Protein AF-A0A0C3DHU9-F1 (afdb_monomer)

Solvent-accessible surface area (backbone atoms only — not comparable to full-a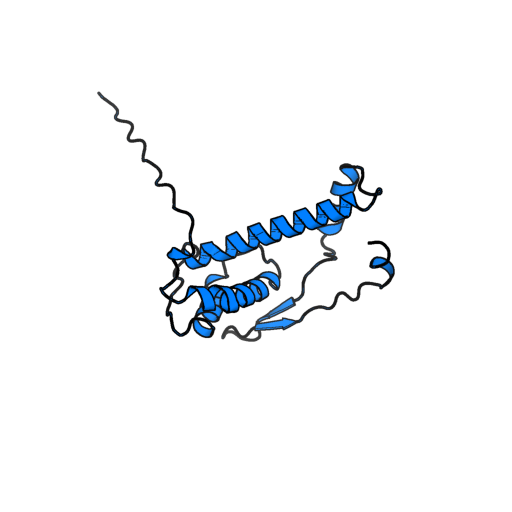tom values): 10141 Å² total; per-residue (Å²): 138,85,84,81,82,78,76,77,78,75,74,77,76,76,76,61,51,84,82,77,50,63,87,89,39,61,65,55,42,61,73,48,42,47,57,52,50,50,58,53,44,61,21,42,94,57,64,84,69,65,93,75,43,61,64,59,51,44,54,50,40,62,72,66,36,67,93,57,86,79,81,76,87,51,88,77,33,52,73,58,46,48,46,59,53,48,47,52,51,53,50,52,48,53,51,48,55,50,51,53,50,54,35,73,74,35,79,84,43,76,41,72,72,46,50,51,53,48,51,55,61,49,72,29,97,80,46,88,76,69,59,36,51,58,46,77,74,48,99,89,68,49,71,46,79,46,79,58,74,80,84,63,63,73,76,72,70,76,79,116

Secondary structure (DSSP, 8-state):
-------------PPP-GGGSPTT-HHHIIIIIHHHHHHHHTTSSSTT--TT-HHHHHHHHHHH-TTS-----STT-HHHHHHHHHHHHHHHHHHHHHHHHHHHH-GGG-SHHHHHHHHHHHTSTT-TT---EEEE-STT--EEEE-------GGGSS--

Foldseek 3Di:
DDDDDPPPPPPDPDAQDCVLDPPPCSVLCVVQLLVVLLLVLLQDPDSPDCQPCQVVSQVSCVVRVVVGDDHDPHCPPNSNNNRSVVSCVVVVVVVVVVLVVVLVVDPCNVDPVSVVVCVCVCPPPVNLDNQFHWDQPDPVRDIDTDGPPNPPPVVVVPPD

Structure (mmCIF, N/CA/C/O backbone):
data_AF-A0A0C3DHU9-F1
#
_entry.id   AF-A0A0C3DHU9-F1
#
loop_
_atom_site.group_PDB
_atom_site.id
_atom_site.type_symbol
_atom_site.label_atom_id
_atom_site.label_alt_id
_atom_site.label_comp_id
_atom_site.label_asym_id
_atom_site.label_entity_id
_atom_site.label_seq_id
_atom_site.pdbx_PDB_ins_code
_atom_site.Cartn_x
_atom_site.Cartn_y
_atom_site.Cartn_z
_atom_site.occupancy
_atom_site.B_iso_or_equiv
_atom_site.auth_seq_id
_atom_site.auth_comp_id
_atom_site.auth_asym_id
_atom_site.auth_atom_id
_atom_site.pdbx_PDB_model_num
ATOM 1 N N . MET A 1 1 ? -45.091 28.500 -18.448 1.00 39.31 1 MET A N 1
ATOM 2 C CA . MET A 1 1 ? -44.633 27.252 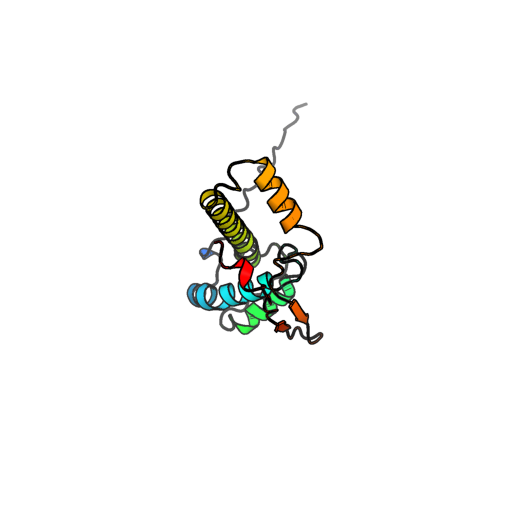-17.802 1.00 39.31 1 MET A CA 1
ATOM 3 C C . MET A 1 1 ? -43.120 27.356 -17.667 1.00 39.31 1 MET A C 1
ATOM 5 O O . MET A 1 1 ? -42.438 27.342 -18.680 1.00 39.31 1 MET A O 1
ATOM 9 N N . VAL A 1 2 ? -42.613 27.632 -16.463 1.00 32.78 2 VAL A N 1
ATOM 10 C CA . VAL A 1 2 ? -41.175 27.830 -16.205 1.00 32.78 2 VAL A CA 1
ATOM 11 C C . VAL A 1 2 ? -40.610 26.497 -15.727 1.00 32.78 2 VAL A C 1
ATOM 13 O O . VAL A 1 2 ? -41.053 25.987 -14.704 1.00 32.78 2 VAL A O 1
ATOM 16 N N . ILE A 1 3 ? -39.677 25.920 -16.484 1.00 35.69 3 ILE A N 1
ATOM 17 C CA . ILE A 1 3 ? -38.950 24.711 -16.086 1.00 35.69 3 ILE A CA 1
ATOM 18 C C . ILE A 1 3 ? -37.706 25.174 -15.328 1.00 35.69 3 ILE A C 1
ATOM 20 O O . ILE A 1 3 ? -36.761 25.691 -15.921 1.00 35.69 3 ILE A O 1
ATOM 24 N N . THR A 1 4 ? -37.718 25.042 -14.006 1.00 36.72 4 THR A N 1
ATOM 25 C CA . THR A 1 4 ? -36.541 25.259 -13.163 1.00 36.72 4 THR A CA 1
ATOM 26 C C . THR A 1 4 ? -35.632 24.035 -13.240 1.00 36.72 4 THR A C 1
ATOM 28 O O . THR A 1 4 ? -35.904 22.998 -12.639 1.00 36.72 4 THR A O 1
ATOM 31 N N . ASN A 1 5 ? -34.519 24.160 -13.966 1.00 37.16 5 ASN A N 1
ATOM 32 C CA . ASN A 1 5 ? -33.410 23.212 -13.883 1.00 37.16 5 ASN A CA 1
ATOM 33 C C . ASN A 1 5 ? -32.728 23.366 -12.519 1.00 37.16 5 ASN A C 1
ATOM 35 O O . ASN A 1 5 ? -31.888 24.243 -12.322 1.00 37.16 5 ASN A O 1
ATOM 39 N N . VAL A 1 6 ? -33.090 22.506 -11.568 1.00 37.78 6 VAL A N 1
ATOM 40 C CA . VAL A 1 6 ? -32.325 22.329 -10.332 1.00 37.78 6 VAL A CA 1
ATOM 41 C C . VAL A 1 6 ? -31.083 21.518 -10.691 1.00 37.78 6 VAL A C 1
ATOM 43 O O . VAL A 1 6 ? -31.092 20.290 -10.679 1.00 37.78 6 VAL A O 1
ATOM 46 N N . VAL A 1 7 ? -30.008 22.213 -11.062 1.00 39.41 7 VAL A N 1
ATOM 47 C CA . VAL A 1 7 ? -28.677 21.608 -11.150 1.00 39.41 7 VAL A CA 1
ATOM 48 C C . VAL A 1 7 ? -28.269 21.262 -9.722 1.00 39.41 7 VAL A C 1
ATOM 50 O O . VAL A 1 7 ? -27.889 22.130 -8.936 1.00 39.41 7 VAL A O 1
ATOM 53 N N . ALA A 1 8 ? -28.417 19.988 -9.361 1.00 34.25 8 ALA A N 1
ATOM 54 C CA . ALA A 1 8 ? -27.910 19.460 -8.110 1.00 34.25 8 ALA A CA 1
ATOM 55 C C . ALA A 1 8 ? -26.392 19.685 -8.075 1.00 34.25 8 ALA A C 1
ATOM 57 O O . ALA A 1 8 ? -25.638 19.058 -8.817 1.00 34.25 8 ALA A O 1
ATOM 58 N N . SER A 1 9 ? -25.953 20.613 -7.224 1.00 33.81 9 SER A N 1
ATOM 59 C CA . SER A 1 9 ? -24.543 20.820 -6.913 1.00 33.81 9 SER A CA 1
ATOM 60 C C . SER A 1 9 ? -23.985 19.519 -6.338 1.00 33.81 9 SER A C 1
ATOM 62 O O . SER A 1 9 ? -24.304 19.125 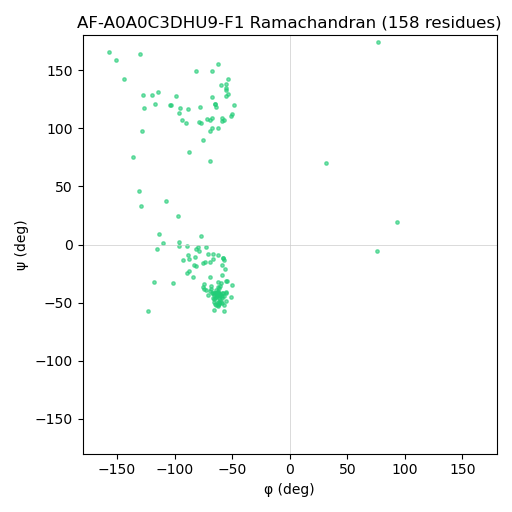-5.212 1.00 33.81 9 SER A O 1
ATOM 64 N N . THR A 1 10 ? -23.184 18.812 -7.132 1.00 34.94 10 THR A N 1
ATOM 65 C CA . THR A 1 10 ? -22.395 17.675 -6.670 1.00 34.94 10 THR A CA 1
ATOM 66 C C . THR A 1 10 ? -21.423 18.191 -5.619 1.00 34.94 10 THR A C 1
ATOM 68 O O . THR A 1 10 ? -20.396 18.781 -5.956 1.00 34.94 10 THR A O 1
ATOM 71 N N . LYS A 1 11 ? -21.752 17.998 -4.334 1.00 41.88 11 LYS A N 1
ATOM 72 C CA . LYS A 1 11 ? -20.819 18.228 -3.227 1.00 41.88 11 LYS A CA 1
ATOM 73 C C . LYS A 1 11 ? -19.526 17.477 -3.543 1.00 41.88 11 LYS A C 1
ATOM 75 O O . LYS A 1 11 ? -19.509 16.247 -3.531 1.00 41.88 11 LYS A O 1
ATOM 80 N N . SER A 1 12 ? -18.464 18.226 -3.831 1.00 45.09 12 SER A N 1
ATOM 81 C CA . SER A 1 12 ? -17.099 17.711 -3.886 1.00 45.09 12 SER A CA 1
ATOM 82 C C . SER A 1 12 ? -16.846 16.924 -2.598 1.00 45.09 12 SER A C 1
ATOM 84 O O . SER A 1 12 ? -16.888 17.486 -1.500 1.00 45.09 12 SER A O 1
ATOM 86 N N . ARG A 1 13 ? -16.691 15.599 -2.707 1.00 57.84 13 ARG A N 1
ATOM 87 C CA . ARG A 1 13 ? -16.315 14.759 -1.566 1.00 57.84 13 ARG A CA 1
ATOM 88 C C . ARG A 1 13 ? -14.888 15.139 -1.198 1.00 57.84 13 ARG A C 1
ATOM 90 O O . ARG A 1 13 ? -13.960 14.846 -1.944 1.00 57.84 13 ARG A O 1
ATOM 97 N N . GLN A 1 14 ? -14.741 15.814 -0.064 1.00 61.09 14 GLN A N 1
ATOM 98 C CA . GLN A 1 14 ? -13.450 16.216 0.478 1.00 61.09 14 GLN A CA 1
ATOM 99 C C . GLN A 1 14 ? -12.541 14.984 0.597 1.00 61.09 14 GLN A C 1
ATOM 101 O O . GLN A 1 14 ? -12.970 13.945 1.108 1.00 61.09 14 GLN A O 1
ATOM 106 N N . ALA A 1 15 ? -11.316 15.088 0.076 1.00 65.88 15 ALA A N 1
ATOM 107 C CA . ALA A 1 15 ? -10.352 13.999 0.141 1.00 65.88 15 ALA A CA 1
ATOM 108 C C . ALA A 1 15 ? -10.066 13.648 1.614 1.00 65.88 15 ALA A C 1
ATOM 110 O O . ALA A 1 15 ? -9.915 14.565 2.426 1.00 65.88 15 ALA A O 1
ATOM 111 N N . PRO A 1 16 ? -9.992 12.354 1.971 1.00 72.25 16 PRO A N 1
ATOM 112 C CA . PRO A 1 16 ? -9.610 11.943 3.315 1.00 72.25 16 PRO A CA 1
ATOM 113 C C . PRO A 1 16 ? -8.256 12.545 3.714 1.00 72.25 16 PRO A C 1
ATOM 115 O O . PRO A 1 16 ? -7.319 12.559 2.916 1.00 72.25 16 PRO A O 1
ATOM 118 N N . SER A 1 17 ? -8.140 13.013 4.954 1.00 77.06 17 SER A N 1
ATOM 119 C CA . SER A 1 17 ? -6.941 13.661 5.489 1.00 77.06 17 SER A CA 1
ATOM 120 C C . SER A 1 17 ? -6.514 13.064 6.833 1.00 77.06 17 SER A C 1
ATOM 122 O O . SER A 1 17 ? -7.291 12.399 7.513 1.00 77.06 17 SER A O 1
ATOM 124 N N . ASN A 1 18 ? -5.275 13.330 7.262 1.00 80.12 18 ASN A N 1
ATOM 125 C CA . ASN A 1 18 ? -4.800 12.896 8.583 1.00 80.12 18 ASN A CA 1
ATOM 126 C C . ASN A 1 18 ? -5.648 13.463 9.743 1.00 80.12 18 ASN A C 1
ATOM 128 O O . ASN A 1 18 ? -5.585 12.925 10.843 1.00 80.12 18 ASN A O 1
ATOM 132 N N . ASN A 1 19 ? -6.441 14.514 9.504 1.00 80.50 19 ASN A N 1
ATOM 133 C CA . ASN A 1 19 ? -7.361 15.084 10.491 1.00 80.50 19 ASN A CA 1
ATOM 134 C C . ASN A 1 19 ? -8.621 14.230 10.694 1.00 80.50 19 ASN A C 1
ATOM 136 O O . ASN A 1 19 ? -9.322 14.418 11.681 1.00 80.50 19 ASN A O 1
ATOM 140 N N . ASP A 1 20 ? -8.911 13.298 9.782 1.00 81.88 20 ASP A N 1
ATOM 141 C CA . ASP A 1 20 ? -10.001 12.332 9.936 1.00 81.88 20 ASP A CA 1
ATOM 142 C C . ASP A 1 20 ? -9.599 11.153 10.851 1.00 81.88 20 ASP A C 1
ATOM 144 O O . ASP A 1 20 ? -10.413 10.270 11.114 1.00 81.88 20 ASP A O 1
ATOM 148 N N . LEU A 1 21 ? -8.352 11.120 11.342 1.00 84.44 21 LEU A N 1
ATOM 149 C CA . LEU A 1 21 ? -7.891 10.122 12.305 1.00 84.44 21 LEU A CA 1
ATOM 150 C C . LEU A 1 21 ? -8.299 10.495 13.738 1.00 84.44 21 LEU A C 1
ATOM 152 O O . LEU A 1 21 ? -8.306 11.677 14.093 1.00 84.44 21 LEU A O 1
ATOM 156 N N . PRO A 1 22 ? -8.535 9.501 14.613 1.00 86.31 22 PRO A N 1
ATOM 157 C CA . PRO A 1 22 ? -8.757 9.749 16.031 1.00 86.31 22 PRO A CA 1
ATOM 158 C C . PRO A 1 22 ? -7.624 10.570 16.662 1.00 86.31 22 PRO A C 1
ATOM 160 O O . PRO A 1 22 ? -6.442 10.372 16.352 1.00 86.31 22 PRO A O 1
ATOM 163 N N . ALA A 1 23 ? -7.968 11.470 17.584 1.00 88.38 23 ALA A N 1
ATOM 164 C CA . ALA A 1 23 ? -6.990 12.322 18.254 1.00 88.38 23 ALA A CA 1
ATOM 165 C C . ALA A 1 23 ? -5.887 11.487 18.936 1.00 88.38 23 ALA A C 1
ATOM 167 O O . ALA A 1 23 ? -6.148 10.473 19.585 1.00 88.38 23 ALA A O 1
ATOM 168 N N . GLY A 1 24 ? -4.630 11.899 18.750 1.00 89.62 24 GLY A N 1
ATOM 169 C CA . GLY A 1 24 ? -3.457 11.202 19.292 1.00 89.62 24 GLY A CA 1
ATOM 170 C C . GLY A 1 24 ? -3.057 9.912 18.560 1.00 89.62 24 GLY A C 1
ATOM 171 O O . GLY A 1 24 ? -2.000 9.359 18.855 1.00 89.62 24 GLY A O 1
ATOM 172 N N . SER A 1 25 ? -3.835 9.450 17.577 1.00 90.31 25 SER A N 1
ATOM 173 C CA . SER A 1 25 ? -3.581 8.172 16.895 1.00 90.31 25 SER A CA 1
ATOM 174 C C . SER A 1 25 ? -2.549 8.254 15.765 1.00 90.31 25 SER A C 1
ATOM 176 O O . SER A 1 25 ? -1.979 7.232 15.380 1.00 90.31 25 SER A O 1
ATOM 178 N N . LEU A 1 26 ? -2.254 9.465 15.265 1.00 89.69 26 LEU A N 1
ATOM 179 C CA . LEU A 1 26 ? -1.449 9.695 14.058 1.00 89.69 26 LEU A CA 1
ATOM 180 C C . LEU A 1 26 ? -0.107 8.954 14.076 1.00 89.69 26 LEU A C 1
ATOM 182 O O . LEU A 1 26 ? 0.251 8.323 13.087 1.00 89.69 26 LEU A O 1
ATOM 186 N N . ARG A 1 27 ? 0.629 8.999 15.194 1.00 90.44 27 ARG A N 1
ATOM 187 C CA . ARG A 1 27 ? 1.947 8.354 15.302 1.00 90.44 27 ARG A CA 1
ATOM 188 C C . ARG A 1 27 ? 1.853 6.833 15.198 1.00 90.44 27 ARG A C 1
ATOM 190 O O . ARG A 1 27 ? 2.641 6.222 14.485 1.00 90.44 27 ARG A O 1
ATOM 197 N N . THR A 1 28 ? 0.912 6.215 15.906 1.00 90.88 28 THR A N 1
ATOM 198 C CA . THR A 1 28 ? 0.700 4.759 15.850 1.00 90.88 28 THR A CA 1
ATOM 199 C C . THR A 1 28 ? 0.212 4.348 14.467 1.00 90.88 28 THR A C 1
ATOM 201 O O . THR A 1 28 ? 0.703 3.376 13.891 1.00 90.88 28 THR A O 1
ATOM 204 N N . PHE A 1 29 ? -0.693 5.142 13.901 1.00 89.69 29 PHE A N 1
ATOM 205 C CA . PHE A 1 29 ? -1.226 4.932 12.571 1.00 89.69 29 PHE A CA 1
ATOM 206 C C . PHE A 1 29 ? -0.119 4.938 11.503 1.00 89.69 29 PHE A C 1
ATOM 208 O O . PHE A 1 29 ? -0.008 3.994 10.723 1.00 89.69 29 PHE A O 1
ATOM 215 N N . THR A 1 30 ? 0.757 5.947 11.490 1.00 86.94 30 THR A N 1
ATOM 216 C CA . THR A 1 30 ? 1.830 6.054 10.486 1.00 86.94 30 THR A CA 1
ATOM 217 C C . THR A 1 30 ? 2.977 5.073 10.712 1.00 86.94 30 THR A C 1
ATOM 219 O O . THR A 1 30 ? 3.498 4.533 9.741 1.00 86.94 30 THR A O 1
ATOM 222 N N . MET A 1 31 ? 3.369 4.815 11.964 1.00 88.88 31 MET A N 1
ATOM 223 C CA . MET A 1 31 ? 4.546 3.991 12.279 1.00 88.88 31 MET A CA 1
ATOM 224 C C . MET A 1 31 ? 4.257 2.493 12.365 1.00 88.88 31 MET A C 1
ATOM 226 O O . MET A 1 31 ? 5.184 1.694 12.256 1.00 88.88 31 MET A O 1
ATOM 230 N N . ARG A 1 32 ? 3.005 2.094 12.615 1.00 89.62 32 ARG A N 1
ATOM 231 C CA . ARG A 1 32 ? 2.644 0.681 12.803 1.00 89.62 32 ARG A CA 1
ATOM 232 C C . ARG A 1 32 ? 1.573 0.227 11.829 1.00 89.62 32 ARG A C 1
ATOM 234 O O . ARG A 1 32 ? 1.818 -0.698 11.061 1.00 89.62 32 ARG A O 1
ATOM 241 N N . PHE A 1 33 ? 0.417 0.889 11.830 1.00 90.12 33 PHE A N 1
ATOM 242 C CA . PHE A 1 33 ? -0.724 0.436 11.035 1.00 90.12 33 PHE A CA 1
ATOM 243 C C . PHE A 1 33 ? -0.417 0.487 9.533 1.00 90.12 33 PHE A C 1
ATOM 245 O O . PHE A 1 33 ? -0.539 -0.526 8.850 1.00 90.12 33 PHE A O 1
ATOM 252 N N . VAL A 1 34 ? 0.060 1.630 9.026 1.00 86.81 34 VAL A N 1
ATOM 253 C CA . VAL A 1 34 ? 0.363 1.805 7.597 1.00 86.81 34 VAL A CA 1
ATOM 254 C C . VAL A 1 34 ? 1.417 0.804 7.094 1.00 86.81 34 VAL A C 1
ATOM 256 O O . VAL A 1 34 ? 1.144 0.150 6.090 1.00 86.81 34 VAL A O 1
ATOM 259 N N . PRO A 1 35 ? 2.585 0.609 7.741 1.00 86.12 35 PRO A N 1
ATOM 260 C CA . PRO A 1 35 ? 3.560 -0.389 7.297 1.00 86.12 35 PRO A CA 1
ATOM 261 C C . PRO A 1 35 ? 3.013 -1.820 7.256 1.00 86.12 35 PRO A C 1
ATOM 263 O O . PRO A 1 35 ? 3.273 -2.540 6.292 1.00 86.12 35 PRO A O 1
ATOM 266 N N . ILE A 1 36 ? 2.233 -2.226 8.264 1.00 87.44 36 ILE A N 1
ATOM 267 C CA . ILE A 1 36 ? 1.634 -3.568 8.317 1.00 87.44 36 ILE A CA 1
ATOM 268 C C . ILE A 1 36 ? 0.600 -3.730 7.200 1.00 87.44 36 ILE A C 1
ATOM 270 O O . ILE A 1 36 ? 0.647 -4.716 6.468 1.00 87.44 36 ILE A O 1
ATOM 274 N N . LEU A 1 37 ? -0.268 -2.733 7.012 1.00 87.44 37 LEU A N 1
ATOM 275 C CA . LEU A 1 37 ? -1.250 -2.723 5.932 1.00 87.44 37 LEU A CA 1
ATOM 276 C C . LEU A 1 37 ? -0.579 -2.820 4.556 1.00 87.44 37 LEU A C 1
ATOM 278 O O . LEU A 1 37 ? -0.983 -3.633 3.731 1.00 87.44 37 LEU A O 1
ATOM 282 N N . ARG A 1 38 ? 0.479 -2.038 4.313 1.00 83.38 38 ARG A N 1
ATOM 283 C CA . ARG A 1 38 ? 1.236 -2.076 3.051 1.00 83.38 38 ARG A CA 1
ATOM 284 C C . ARG A 1 38 ? 1.857 -3.447 2.799 1.00 83.38 38 ARG A C 1
ATOM 286 O O . ARG A 1 38 ? 1.797 -3.938 1.678 1.00 83.38 38 ARG A O 1
ATOM 293 N N . LYS A 1 39 ? 2.431 -4.065 3.836 1.00 83.44 39 LYS A N 1
ATOM 294 C CA . LYS A 1 39 ? 3.010 -5.410 3.745 1.00 83.44 39 LYS A CA 1
ATOM 295 C C . LYS A 1 39 ? 1.947 -6.466 3.439 1.00 83.44 39 LYS A C 1
ATOM 297 O O . LYS A 1 39 ? 2.225 -7.378 2.674 1.00 83.44 39 LYS A O 1
ATOM 302 N N . TYR A 1 40 ? 0.759 -6.335 4.026 1.00 86.38 40 TYR A N 1
ATOM 303 C CA . TYR A 1 40 ? -0.361 -7.228 3.750 1.00 86.38 40 TYR A CA 1
ATOM 304 C C . TYR A 1 40 ? -0.847 -7.091 2.304 1.00 86.38 40 TYR A C 1
ATOM 306 O O . TYR A 1 40 ? -0.829 -8.068 1.563 1.00 86.38 40 TYR A O 1
ATOM 314 N N . VAL A 1 41 ? -1.216 -5.874 1.887 1.00 83.19 41 VAL A N 1
ATOM 315 C CA . VAL A 1 41 ? -1.754 -5.621 0.540 1.00 83.19 41 VAL A CA 1
ATOM 316 C C . VAL A 1 41 ? -0.740 -5.996 -0.534 1.00 83.19 41 VAL A C 1
ATOM 318 O O . VAL A 1 41 ? -1.099 -6.663 -1.495 1.00 83.19 41 VAL A O 1
ATOM 321 N N . GLY A 1 42 ? 0.532 -5.634 -0.353 1.00 78.75 42 GLY A N 1
ATOM 322 C CA . GLY A 1 42 ? 1.592 -5.936 -1.316 1.00 78.75 42 GLY A CA 1
ATOM 323 C C . GLY A 1 42 ? 1.921 -7.422 -1.475 1.00 78.75 42 GLY A C 1
ATOM 324 O O . GLY A 1 42 ? 2.703 -7.754 -2.356 1.00 78.75 42 GLY A O 1
ATOM 325 N N . ALA A 1 43 ? 1.359 -8.296 -0.641 1.00 80.38 43 ALA A N 1
ATOM 326 C CA . ALA A 1 43 ? 1.585 -9.735 -0.695 1.00 80.38 43 ALA A CA 1
ATOM 327 C C . ALA A 1 43 ? 0.341 -10.517 -1.182 1.00 80.38 43 ALA A C 1
ATOM 329 O O . ALA A 1 43 ? 0.371 -11.742 -1.282 1.00 80.38 43 ALA A O 1
ATOM 330 N N . LEU A 1 44 ? -0.753 -9.818 -1.505 1.00 78.31 44 LEU A N 1
ATOM 331 C CA . LEU A 1 44 ? -1.919 -10.408 -2.162 1.00 78.31 44 LEU A CA 1
ATOM 332 C C . LEU A 1 44 ? -1.576 -10.842 -3.589 1.00 78.31 44 LEU A C 1
ATOM 334 O O . LEU A 1 44 ? -0.786 -10.187 -4.265 1.00 78.31 44 LEU A O 1
ATOM 338 N N . GLU A 1 45 ? -2.250 -11.889 -4.071 1.00 73.81 45 GLU A N 1
ATOM 339 C CA . GLU A 1 45 ? -2.120 -12.366 -5.456 1.00 73.81 45 GLU A CA 1
ATOM 340 C C . GLU A 1 45 ? -2.404 -11.250 -6.470 1.00 73.81 45 GLU A C 1
ATOM 342 O O . GLU A 1 45 ? -1.671 -11.073 -7.441 1.00 73.81 45 GLU A O 1
ATOM 347 N N . ASN A 1 46 ? -3.435 -10.446 -6.198 1.00 75.19 46 ASN A N 1
ATOM 348 C CA . ASN A 1 46 ? -3.712 -9.229 -6.938 1.00 75.19 46 ASN A CA 1
ATOM 349 C C . ASN A 1 46 ? -3.871 -8.043 -5.974 1.00 75.19 46 ASN A C 1
ATOM 351 O O . ASN A 1 46 ? -4.964 -7.815 -5.447 1.00 75.19 46 ASN A O 1
ATOM 355 N N . PRO A 1 47 ? -2.815 -7.241 -5.766 1.00 71.62 47 PRO A N 1
ATOM 356 C CA . PRO A 1 47 ? -2.845 -6.135 -4.815 1.00 71.62 47 PRO A CA 1
ATOM 357 C C . PRO A 1 47 ? -3.692 -4.941 -5.298 1.00 71.62 47 PRO A C 1
ATOM 359 O O . PRO A 1 47 ? -3.844 -3.945 -4.588 1.00 71.62 47 PRO A O 1
ATOM 362 N N . TRP A 1 48 ? -4.249 -5.018 -6.512 1.00 73.25 48 TRP A N 1
ATOM 363 C CA . TRP A 1 48 ? -5.108 -3.994 -7.103 1.00 73.25 48 TRP A CA 1
ATOM 364 C C . TRP A 1 48 ? -6.602 -4.231 -6.851 1.00 73.25 48 TRP A C 1
ATOM 366 O O . TRP A 1 48 ? -7.396 -3.309 -7.067 1.00 73.25 48 TRP A O 1
ATOM 376 N N . VAL A 1 49 ? -6.983 -5.425 -6.387 1.00 74.75 49 VAL A N 1
ATOM 377 C CA . VAL A 1 49 ? -8.361 -5.762 -6.005 1.00 74.75 49 VAL A CA 1
ATOM 378 C C . VAL A 1 49 ? -8.563 -5.404 -4.538 1.00 74.75 49 VAL A C 1
ATOM 380 O O . VAL A 1 49 ? -7.898 -5.941 -3.657 1.00 74.75 49 VAL A O 1
ATOM 383 N N . THR A 1 50 ? -9.469 -4.463 -4.274 1.00 72.94 50 THR A N 1
ATOM 384 C CA . THR A 1 50 ? -9.640 -3.872 -2.936 1.00 72.94 50 THR A CA 1
ATOM 385 C C . THR A 1 50 ? -10.991 -4.173 -2.297 1.00 72.94 50 THR A C 1
ATOM 387 O O . THR A 1 50 ? -11.212 -3.801 -1.155 1.00 72.94 50 THR A O 1
ATOM 390 N N . GLU A 1 51 ? -11.885 -4.853 -3.008 1.00 71.62 51 GLU A N 1
ATOM 391 C CA . GLU A 1 51 ? -13.286 -5.089 -2.614 1.00 71.62 51 GLU A CA 1
ATOM 392 C C . GLU A 1 51 ? -13.429 -6.039 -1.408 1.00 71.62 51 GLU A C 1
ATOM 394 O O . GLU A 1 51 ? -14.475 -6.109 -0.773 1.00 71.62 51 GLU A O 1
ATOM 399 N N . SER A 1 52 ? -12.368 -6.772 -1.058 1.00 74.75 52 SER A N 1
ATOM 400 C CA . SER A 1 52 ? -12.350 -7.749 0.039 1.00 74.75 52 SER A CA 1
ATOM 401 C C . SER A 1 52 ? -11.429 -7.358 1.201 1.00 74.75 52 SER A C 1
ATOM 403 O O . SER A 1 52 ? -11.209 -8.160 2.112 1.00 74.75 52 SER A O 1
ATOM 405 N N . LEU A 1 53 ? -10.890 -6.131 1.213 1.00 81.69 53 LEU A N 1
ATOM 406 C CA . LEU A 1 53 ? -9.866 -5.743 2.192 1.00 81.69 53 LEU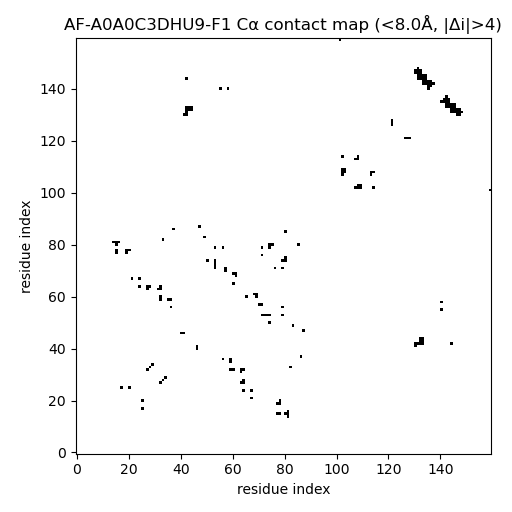 A CA 1
ATOM 407 C C . LEU A 1 53 ? -10.432 -5.195 3.500 1.00 81.69 53 LEU A C 1
ATOM 409 O O . LEU A 1 53 ? -9.686 -5.130 4.472 1.00 81.69 53 LEU A O 1
ATOM 413 N N . VAL A 1 54 ? -11.726 -4.875 3.588 1.00 83.56 54 VAL A N 1
ATOM 414 C CA . VAL A 1 54 ? -12.335 -4.346 4.824 1.00 83.56 54 VAL A CA 1
ATOM 415 C C . VAL A 1 54 ? -12.106 -5.268 6.020 1.00 83.56 54 VAL A C 1
ATOM 417 O O . VAL A 1 54 ? -11.638 -4.808 7.060 1.00 83.56 54 VAL A O 1
ATOM 420 N N . ARG A 1 55 ? -12.364 -6.577 5.885 1.00 85.81 55 ARG A N 1
ATOM 421 C CA . ARG A 1 55 ? -12.174 -7.535 6.989 1.00 85.81 55 ARG A CA 1
ATOM 422 C C . ARG A 1 55 ? -10.696 -7.655 7.405 1.00 85.81 55 ARG A C 1
ATOM 424 O O . ARG A 1 55 ? -10.418 -7.484 8.591 1.00 85.81 55 ARG A O 1
ATOM 431 N N . PRO A 1 56 ? -9.734 -7.889 6.495 1.00 87.69 56 PRO A N 1
ATOM 432 C CA . PRO A 1 56 ? -8.313 -7.874 6.847 1.00 87.69 56 PRO A CA 1
ATOM 433 C C . PRO A 1 56 ? -7.831 -6.550 7.452 1.00 87.69 56 PRO A C 1
ATOM 435 O O . PRO A 1 56 ? -7.101 -6.547 8.442 1.00 87.69 56 PRO A O 1
ATOM 438 N N . VAL A 1 57 ? -8.266 -5.414 6.901 1.00 88.31 57 VAL A N 1
ATOM 439 C CA . VAL A 1 57 ? -7.928 -4.081 7.416 1.00 88.31 57 VAL A CA 1
ATOM 440 C C . VAL A 1 57 ? -8.471 -3.892 8.830 1.00 88.31 57 VAL A C 1
ATOM 442 O O . VAL A 1 57 ? -7.759 -3.367 9.685 1.00 88.31 57 VAL A O 1
ATOM 445 N N . GLN A 1 58 ? -9.686 -4.375 9.102 1.00 90.75 58 GLN A N 1
ATOM 446 C CA . GLN A 1 58 ? -10.273 -4.373 10.437 1.00 90.75 58 GLN A CA 1
ATOM 447 C C . GLN A 1 58 ? -9.443 -5.194 11.428 1.00 90.75 58 GLN A C 1
ATOM 449 O O . GLN A 1 58 ? -9.192 -4.720 12.529 1.00 90.75 58 GLN A O 1
ATOM 454 N N . ILE A 1 59 ? -8.971 -6.384 11.041 1.00 91.50 59 ILE A N 1
ATOM 455 C CA . ILE A 1 59 ? -8.117 -7.229 11.896 1.00 91.50 59 ILE A CA 1
ATOM 456 C C . ILE A 1 59 ? -6.804 -6.507 12.228 1.00 91.50 59 ILE A C 1
ATOM 458 O O . ILE A 1 59 ? -6.390 -6.458 13.387 1.00 91.50 59 ILE A O 1
ATOM 462 N N . ILE A 1 60 ? -6.162 -5.899 11.225 1.00 91.31 60 ILE A N 1
ATOM 463 C CA . ILE A 1 60 ? -4.927 -5.126 11.425 1.00 91.31 60 ILE A CA 1
ATOM 464 C C . ILE A 1 60 ? -5.192 -3.924 12.338 1.00 91.31 60 ILE A C 1
ATOM 466 O O . ILE A 1 60 ? -4.384 -3.629 13.220 1.00 91.31 60 ILE A O 1
ATOM 470 N N . TRP A 1 61 ? -6.319 -3.234 12.153 1.00 92.62 61 TRP A N 1
ATOM 471 C CA . TRP A 1 61 ? -6.707 -2.110 12.998 1.00 92.62 61 TRP A CA 1
ATOM 472 C C . TRP A 1 61 ? -6.923 -2.547 14.442 1.00 92.62 61 TRP A C 1
ATOM 474 O O . TRP A 1 61 ? -6.286 -1.994 15.331 1.00 92.62 61 TRP A O 1
ATOM 484 N N . ASP A 1 62 ? -7.740 -3.570 14.676 1.00 92.94 62 ASP A N 1
ATOM 485 C CA . ASP A 1 62 ? -8.058 -4.066 16.018 1.00 92.94 62 ASP A CA 1
ATOM 486 C C . ASP A 1 62 ? -6.788 -4.538 16.754 1.00 92.94 62 ASP A C 1
ATOM 488 O O . ASP A 1 62 ? -6.648 -4.332 17.960 1.00 92.94 62 ASP A O 1
ATOM 492 N N . GLY A 1 63 ? -5.807 -5.090 16.030 1.00 92.38 63 GLY A N 1
ATOM 493 C CA . GLY A 1 63 ? -4.516 -5.489 16.595 1.00 92.38 63 GLY A CA 1
ATOM 494 C C . GLY A 1 63 ? -3.557 -4.329 16.899 1.00 92.38 63 GLY A C 1
ATOM 495 O O . GLY A 1 63 ? -2.826 -4.382 17.888 1.00 92.38 63 GLY A O 1
ATOM 496 N N . VAL A 1 64 ? -3.527 -3.283 16.068 1.00 92.12 64 VAL A N 1
ATOM 497 C CA . VAL A 1 64 ? -2.507 -2.213 16.133 1.00 92.12 64 VAL A CA 1
ATOM 498 C C . VAL A 1 64 ? -3.015 -0.943 16.817 1.00 92.12 64 VAL A C 1
ATOM 500 O O . VAL A 1 64 ? -2.251 -0.239 17.479 1.00 92.12 64 VAL A O 1
ATOM 503 N N . MET A 1 65 ? -4.300 -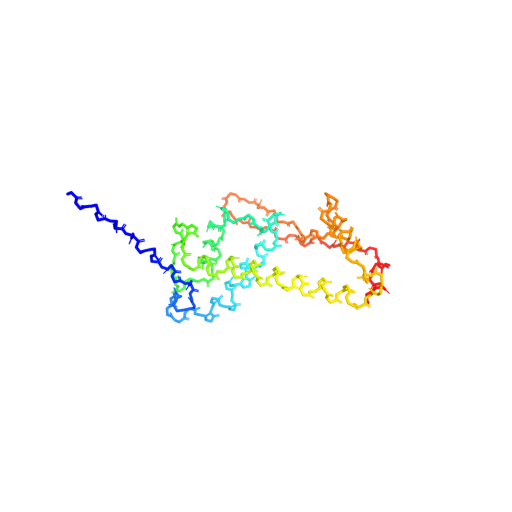0.649 16.660 1.00 91.69 65 MET A N 1
ATOM 504 C CA . MET A 1 65 ? -4.970 0.584 17.071 1.00 91.69 65 MET A CA 1
ATOM 505 C C . MET A 1 65 ? -5.877 0.344 18.287 1.00 91.69 65 MET A C 1
ATOM 507 O O . MET A 1 65 ? -6.931 0.955 18.405 1.00 91.69 65 MET A O 1
ATOM 511 N N . GLN A 1 66 ? -5.456 -0.514 19.223 1.00 90.62 66 GLN A N 1
ATOM 512 C CA . GLN A 1 66 ? -6.247 -0.935 20.395 1.00 90.62 66 GLN A CA 1
ATOM 513 C C . GLN A 1 66 ? -6.779 0.231 21.253 1.00 90.62 66 GLN A C 1
ATOM 515 O O . GLN A 1 66 ? -7.852 0.128 21.837 1.00 90.62 66 GLN A O 1
ATOM 520 N N . GLY A 1 67 ? -6.053 1.354 21.312 1.00 90.12 67 GLY A N 1
ATOM 521 C CA . GLY A 1 67 ? -6.483 2.567 22.023 1.00 90.12 67 GLY A CA 1
ATOM 522 C C . GLY A 1 67 ? -7.507 3.429 21.272 1.00 90.12 67 GLY A C 1
ATOM 523 O O . GLY A 1 67 ? -7.996 4.408 21.827 1.00 90.12 67 GLY A O 1
ATOM 524 N N . TRP A 1 68 ? -7.824 3.086 20.021 1.00 92.12 68 TRP A N 1
ATOM 525 C CA . TRP A 1 68 ? -8.724 3.831 19.141 1.00 92.12 68 TRP A CA 1
ATOM 526 C C . TRP A 1 68 ? -9.675 2.872 18.412 1.00 92.12 68 TRP A C 1
ATOM 528 O O . TRP A 1 68 ? -9.484 2.601 17.223 1.00 92.12 68 TRP A O 1
ATOM 538 N N . PRO A 1 69 ? -10.698 2.338 19.104 1.00 89.06 69 PRO A N 1
ATOM 539 C CA . PRO A 1 69 ? -11.681 1.457 18.485 1.00 89.06 69 PRO A CA 1
ATOM 540 C C . PRO A 1 69 ? -12.333 2.129 17.272 1.00 89.06 69 PRO A C 1
ATOM 542 O O . PRO A 1 69 ? -12.831 3.249 17.368 1.00 89.06 69 PRO A O 1
ATOM 545 N N . HIS A 1 70 ? -12.330 1.440 16.134 1.00 87.88 70 HIS A N 1
ATOM 546 C CA . HIS A 1 70 ? -12.966 1.894 14.896 1.00 87.88 70 HIS A CA 1
ATOM 547 C C . HIS A 1 70 ? -13.550 0.688 14.175 1.00 87.88 70 HIS A C 1
ATOM 549 O O . HIS A 1 70 ? -12.932 -0.376 14.176 1.00 87.88 70 HIS A O 1
ATOM 555 N N . LYS A 1 71 ? -14.721 0.839 13.553 1.00 87.44 71 LYS A N 1
ATOM 556 C CA . LYS A 1 71 ? -15.302 -0.195 12.692 1.00 87.44 71 LYS A CA 1
ATOM 557 C C . LYS A 1 71 ? -15.424 0.318 11.267 1.00 87.44 71 LYS A C 1
ATOM 559 O O . LYS A 1 71 ? -16.133 1.285 11.016 1.00 87.44 71 LYS A O 1
ATOM 564 N N . PHE A 1 72 ? -14.769 -0.373 10.342 1.00 83.31 72 PHE A N 1
ATOM 565 C CA . PHE A 1 72 ? -14.941 -0.173 8.911 1.00 83.31 72 PHE A CA 1
ATOM 566 C C . PHE A 1 72 ? -16.255 -0.839 8.490 1.00 83.31 72 PHE A C 1
ATOM 568 O O . PHE A 1 72 ? -16.349 -2.065 8.448 1.00 83.31 72 PHE A O 1
ATOM 575 N N . THR A 1 73 ? -17.293 -0.042 8.242 1.00 72.00 73 THR A N 1
ATOM 576 C CA . THR A 1 73 ? -18.618 -0.547 7.840 1.00 72.00 73 THR A CA 1
ATOM 577 C C . THR A 1 73 ? -18.765 -0.690 6.328 1.00 72.00 73 THR A C 1
ATOM 579 O O . THR A 1 73 ? -19.567 -1.500 5.877 1.00 72.00 73 THR A O 1
ATOM 582 N N . GLU A 1 74 ? -17.991 0.066 5.545 1.00 68.62 74 GLU A N 1
ATOM 583 C CA . GLU A 1 74 ? -18.023 0.069 4.080 1.00 68.62 74 GLU A CA 1
ATOM 584 C C . GLU A 1 74 ? -16.647 0.435 3.499 1.00 68.62 74 GLU A C 1
ATOM 586 O O . GLU A 1 74 ? -15.873 1.164 4.126 1.00 68.62 74 GLU A O 1
ATOM 591 N N . ASP A 1 75 ? -16.403 0.065 2.237 1.00 63.44 75 ASP A N 1
ATOM 592 C CA . ASP A 1 75 ? -15.248 0.503 1.426 1.00 63.44 75 ASP A CA 1
ATOM 593 C C . ASP A 1 75 ? -15.152 2.038 1.272 1.00 63.44 75 ASP A C 1
ATOM 595 O O . ASP A 1 75 ? -14.150 2.587 0.803 1.00 63.44 75 ASP A O 1
ATOM 599 N N . ASN A 1 76 ? -16.208 2.763 1.653 1.00 63.28 76 ASN A N 1
ATOM 600 C CA . ASN A 1 76 ? -16.264 4.222 1.658 1.00 63.28 76 ASN A CA 1
ATOM 601 C C . ASN A 1 76 ? -15.798 4.885 2.948 1.00 63.28 76 ASN A C 1
ATOM 603 O O . ASN A 1 76 ? -15.775 6.119 2.999 1.00 63.28 76 ASN A O 1
ATOM 607 N N . ASP A 1 77 ? -15.408 4.110 3.957 1.00 75.81 77 ASP A N 1
ATOM 608 C CA . ASP A 1 77 ? -14.831 4.670 5.167 1.00 75.81 77 ASP A CA 1
ATOM 609 C C . ASP A 1 77 ? -13.622 5.560 4.821 1.00 75.81 77 ASP A C 1
ATOM 611 O O . ASP A 1 77 ? -12.760 5.219 4.001 1.00 75.81 77 ASP A O 1
ATOM 615 N N . LYS A 1 78 ? -13.580 6.759 5.411 1.00 70.50 78 LYS A N 1
ATOM 616 C CA . LYS A 1 78 ? -12.554 7.751 5.083 1.00 70.50 78 LYS A CA 1
ATOM 617 C C . LYS A 1 78 ? -11.157 7.244 5.413 1.00 70.50 78 LYS A C 1
ATOM 619 O O . LYS A 1 78 ? -10.253 7.455 4.614 1.00 70.50 78 LYS A O 1
ATOM 624 N N . VAL A 1 79 ? -10.983 6.568 6.547 1.00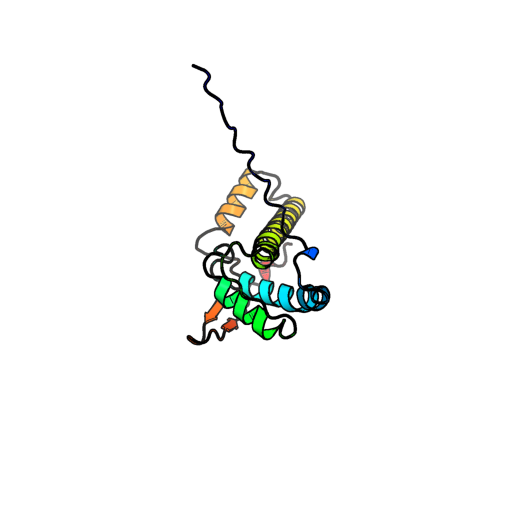 70.75 79 VAL A N 1
ATOM 625 C CA . VAL A 1 79 ? -9.694 6.035 7.002 1.00 70.75 79 VAL A CA 1
ATOM 626 C C . VAL A 1 79 ? -9.244 4.897 6.086 1.00 70.75 79 VAL A C 1
ATOM 628 O O . VAL A 1 79 ? -8.067 4.824 5.725 1.00 70.75 79 VAL A O 1
ATOM 631 N N . TYR A 1 80 ? -10.188 4.073 5.631 1.00 70.44 80 TYR A N 1
ATOM 632 C CA . TYR A 1 80 ? -9.944 3.025 4.640 1.00 70.44 80 TYR A CA 1
ATOM 633 C C . TYR A 1 80 ? -9.483 3.596 3.286 1.00 70.44 80 TYR A C 1
ATOM 635 O O . TYR A 1 80 ? -8.406 3.254 2.779 1.00 70.44 80 TYR A O 1
ATOM 643 N N . ARG A 1 81 ? -10.243 4.551 2.728 1.00 70.69 81 ARG A N 1
ATOM 644 C CA . ARG A 1 81 ? -9.916 5.224 1.458 1.00 70.69 81 ARG A CA 1
ATOM 645 C C . ARG A 1 81 ? -8.583 5.962 1.512 1.00 70.69 81 ARG A C 1
ATOM 647 O O . ARG A 1 81 ? -7.851 5.965 0.522 1.00 70.69 81 ARG A O 1
ATOM 654 N N . LEU A 1 82 ? -8.255 6.551 2.662 1.00 67.19 82 LEU A N 1
ATOM 655 C CA . LEU A 1 82 ? -7.039 7.334 2.861 1.00 67.19 82 LEU A CA 1
ATOM 656 C C . LEU A 1 82 ? -5.770 6.528 2.584 1.00 67.19 82 LEU A C 1
ATOM 658 O O . LEU A 1 82 ? -4.758 7.132 2.250 1.00 67.19 82 LEU A O 1
ATOM 662 N N . LYS A 1 83 ? -5.784 5.194 2.727 1.00 71.81 83 LYS A N 1
ATOM 663 C CA . LYS A 1 83 ? -4.545 4.404 2.659 1.00 71.81 83 LYS A CA 1
ATOM 664 C C . LYS A 1 83 ? -4.456 3.391 1.549 1.00 71.81 83 LYS A C 1
ATOM 666 O O . LYS A 1 83 ? -3.360 3.235 1.021 1.00 71.81 83 LYS A O 1
ATOM 671 N N . ILE A 1 84 ? -5.553 2.777 1.130 1.00 71.19 84 ILE A N 1
ATOM 672 C CA . ILE A 1 84 ? -5.482 1.829 0.014 1.00 71.19 84 ILE A CA 1
ATOM 673 C C . ILE A 1 84 ? -5.239 2.570 -1.309 1.00 71.19 84 ILE A C 1
ATOM 675 O O . ILE A 1 84 ? -4.358 2.188 -2.080 1.00 71.19 84 ILE A O 1
ATOM 679 N N . TYR A 1 85 ? -5.930 3.690 -1.537 1.00 70.44 85 TYR A N 1
ATOM 680 C CA . TYR A 1 85 ? -5.725 4.505 -2.740 1.00 70.44 85 TYR A CA 1
ATOM 681 C C . TYR A 1 85 ? -4.409 5.284 -2.715 1.00 70.44 85 TYR A C 1
ATOM 683 O O . TYR A 1 85 ? -3.726 5.359 -3.736 1.00 70.44 85 TYR A O 1
ATOM 691 N N . ASP A 1 86 ? -4.022 5.820 -1.556 1.00 72.50 86 ASP A N 1
ATOM 692 C CA . ASP A 1 86 ? -2.747 6.526 -1.378 1.00 72.50 86 ASP A CA 1
ATOM 693 C C . ASP A 1 86 ? -1.561 5.572 -1.573 1.00 72.50 86 ASP A C 1
ATOM 695 O O . ASP A 1 86 ? -0.610 5.895 -2.280 1.00 72.50 86 ASP A O 1
ATOM 699 N N . TRP A 1 87 ? -1.649 4.346 -1.042 1.00 75.56 87 TRP A N 1
ATOM 700 C CA . TRP A 1 87 ? -0.654 3.308 -1.300 1.00 75.56 87 TRP A CA 1
ATOM 701 C C . TRP A 1 87 ? -0.578 2.941 -2.783 1.00 75.56 87 TRP A C 1
ATOM 703 O O . TRP A 1 87 ? 0.518 2.970 -3.332 1.00 75.56 87 TRP A O 1
ATOM 713 N N . ARG A 1 88 ? -1.710 2.671 -3.452 1.00 74.44 88 ARG A N 1
ATOM 714 C CA . ARG A 1 88 ? -1.731 2.365 -4.896 1.00 74.44 88 ARG A CA 1
ATOM 715 C C . ARG A 1 88 ? -1.110 3.482 -5.723 1.00 74.44 88 ARG A C 1
ATOM 717 O O . ARG A 1 88 ? -0.325 3.212 -6.623 1.00 74.44 88 ARG A O 1
ATOM 724 N N . THR A 1 89 ? -1.453 4.726 -5.403 1.00 79.12 89 THR A N 1
ATOM 725 C CA . THR A 1 89 ? -0.949 5.903 -6.115 1.00 79.12 89 THR A CA 1
ATOM 726 C C . THR A 1 89 ? 0.554 6.055 -5.918 1.00 79.12 89 THR A C 1
ATOM 728 O O . THR A 1 89 ? 1.288 6.187 -6.891 1.00 79.12 89 THR A O 1
ATOM 731 N N . GLN A 1 90 ? 1.031 5.990 -4.672 1.00 76.06 90 GLN A N 1
ATOM 732 C CA . GLN A 1 90 ? 2.455 6.132 -4.366 1.00 76.06 90 GLN A CA 1
ATOM 733 C C . GLN A 1 90 ? 3.283 4.970 -4.916 1.00 76.06 90 GLN A C 1
ATOM 735 O O . GLN A 1 90 ? 4.355 5.201 -5.463 1.00 76.06 90 GLN A O 1
ATOM 740 N N . PHE A 1 91 ? 2.790 3.736 -4.792 1.00 79.00 91 PHE A N 1
ATOM 741 C CA . PHE A 1 91 ? 3.461 2.555 -5.326 1.00 79.00 91 PHE A CA 1
ATOM 742 C C . PHE A 1 91 ? 3.503 2.591 -6.852 1.00 79.00 91 PHE A C 1
ATOM 744 O O . PHE A 1 91 ? 4.568 2.407 -7.427 1.00 79.00 91 PHE A O 1
ATOM 751 N N . GLY A 1 92 ? 2.374 2.891 -7.502 1.00 79.69 92 GLY A N 1
ATOM 752 C CA . GLY A 1 92 ? 2.307 3.033 -8.954 1.00 79.69 92 GLY A CA 1
ATOM 753 C C . GLY A 1 92 ? 3.252 4.118 -9.462 1.00 79.69 92 GLY A C 1
ATOM 754 O O . GLY A 1 92 ? 4.005 3.873 -10.396 1.00 79.69 92 GLY A O 1
ATOM 755 N N . LYS A 1 93 ? 3.285 5.279 -8.796 1.00 82.88 93 LYS A N 1
ATOM 756 C CA . LYS A 1 93 ? 4.226 6.350 -9.131 1.00 82.88 93 LYS A CA 1
ATOM 757 C C . LYS A 1 93 ? 5.681 5.905 -8.963 1.00 82.88 93 LYS A C 1
ATOM 759 O O . LYS A 1 93 ? 6.455 6.042 -9.893 1.00 82.88 93 LYS A O 1
ATOM 764 N N . ALA A 1 94 ? 6.045 5.338 -7.813 1.00 80.56 94 ALA A N 1
ATOM 765 C CA . ALA A 1 94 ? 7.417 4.898 -7.563 1.00 80.56 94 ALA A CA 1
ATOM 766 C C . ALA A 1 94 ? 7.864 3.787 -8.528 1.00 80.56 94 ALA A C 1
ATOM 768 O O . ALA A 1 94 ? 9.019 3.759 -8.940 1.00 80.56 94 ALA A O 1
ATOM 769 N N . ALA A 1 95 ? 6.955 2.880 -8.897 1.00 81.12 95 ALA A N 1
ATOM 770 C CA . ALA A 1 95 ? 7.221 1.849 -9.892 1.00 81.12 95 ALA A CA 1
ATOM 771 C C . ALA A 1 95 ? 7.445 2.456 -11.284 1.00 81.12 95 ALA A C 1
ATOM 773 O O . ALA A 1 95 ? 8.384 2.055 -11.963 1.00 81.12 95 ALA A O 1
ATOM 774 N N . LEU A 1 96 ? 6.629 3.438 -11.687 1.00 85.06 96 LEU A N 1
ATOM 775 C CA . LEU A 1 96 ? 6.825 4.176 -12.938 1.00 85.06 96 LEU A CA 1
ATOM 776 C C . LEU A 1 96 ? 8.161 4.924 -12.939 1.00 85.06 96 LEU A C 1
ATOM 778 O O . LEU A 1 96 ? 8.955 4.709 -13.847 1.00 85.06 96 LEU A O 1
ATOM 782 N N . ASP A 1 97 ? 8.449 5.697 -11.888 1.00 85.88 97 ASP A N 1
ATOM 783 C CA . ASP A 1 97 ? 9.706 6.440 -11.742 1.00 85.88 97 ASP A CA 1
ATOM 784 C C . ASP A 1 97 ? 10.924 5.492 -11.847 1.00 85.88 97 ASP A C 1
ATOM 786 O O . ASP A 1 97 ? 11.923 5.809 -12.491 1.00 85.88 97 ASP A O 1
ATOM 790 N N . ALA A 1 98 ? 10.843 4.296 -11.249 1.00 84.25 98 ALA A N 1
ATOM 791 C CA . ALA A 1 98 ? 11.904 3.291 -11.318 1.00 84.25 98 ALA A CA 1
ATOM 792 C C . ALA A 1 98 ? 12.069 2.685 -12.722 1.00 84.25 98 ALA A C 1
ATOM 794 O O . ALA A 1 98 ? 13.196 2.466 -13.165 1.00 84.25 98 ALA A O 1
ATOM 795 N N . VAL A 1 99 ? 10.967 2.416 -13.427 1.00 86.31 99 VAL A N 1
ATOM 796 C CA . VAL A 1 99 ? 10.998 1.902 -14.804 1.00 86.31 99 VAL A CA 1
ATOM 797 C C . VAL A 1 99 ? 11.550 2.955 -15.765 1.00 86.31 99 VAL A C 1
ATOM 799 O O . VAL A 1 99 ? 12.386 2.632 -16.605 1.00 86.31 99 VAL A O 1
ATOM 802 N N . GLU A 1 100 ? 11.150 4.217 -15.611 1.00 89.12 100 GLU A N 1
ATOM 80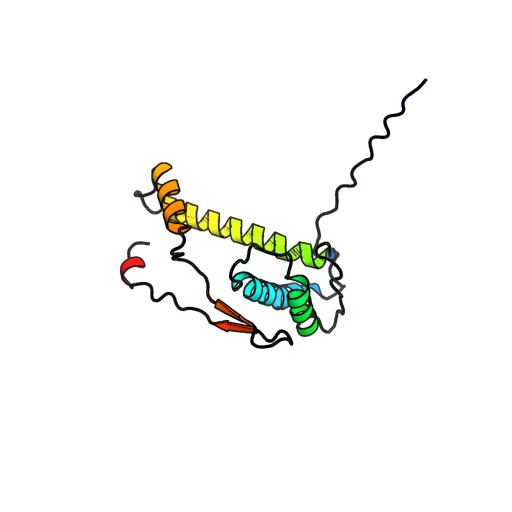3 C CA . GLU A 1 100 ? 11.675 5.331 -16.404 1.00 89.12 100 GLU A CA 1
ATOM 804 C C . GLU A 1 100 ? 13.172 5.538 -16.163 1.00 89.12 100 GLU A C 1
ATOM 806 O O . GLU A 1 100 ? 13.933 5.687 -17.119 1.00 89.12 100 GLU A O 1
ATOM 811 N N . ALA A 1 101 ? 13.619 5.482 -14.903 1.00 88.06 101 ALA A N 1
ATOM 812 C CA . ALA A 1 101 ? 15.037 5.554 -14.568 1.00 88.06 101 ALA A CA 1
ATOM 813 C C . ALA A 1 101 ? 15.836 4.393 -15.185 1.00 88.06 101 ALA A C 1
ATOM 815 O O . ALA A 1 101 ? 16.908 4.622 -15.741 1.00 88.06 101 ALA A O 1
ATOM 816 N N . HIS A 1 102 ? 15.291 3.172 -15.141 1.00 85.00 102 HIS A N 1
ATOM 817 C CA . HIS A 1 102 ? 15.885 1.986 -15.770 1.00 85.00 102 HIS A CA 1
ATOM 818 C C . HIS A 1 102 ? 16.001 2.129 -17.295 1.00 85.00 102 HIS A C 1
ATOM 820 O O . HIS A 1 102 ? 17.021 1.785 -17.892 1.00 85.00 102 HIS A O 1
ATOM 826 N N . TRP A 1 103 ? 14.977 2.676 -17.950 1.00 90.38 103 TRP A N 1
ATOM 827 C CA . TRP A 1 103 ? 15.038 2.946 -19.387 1.00 90.38 103 TRP A CA 1
ATOM 828 C C . TRP A 1 103 ? 16.022 4.062 -19.735 1.00 90.38 103 TRP A C 1
ATOM 830 O O . TRP A 1 103 ? 16.689 3.984 -20.763 1.00 90.38 103 TRP A O 1
ATOM 840 N N . ALA A 1 104 ? 16.146 5.080 -18.885 1.00 89.19 104 ALA A N 1
ATOM 841 C CA . ALA A 1 104 ? 17.101 6.164 -19.084 1.00 89.19 104 ALA A CA 1
ATOM 842 C C . ALA A 1 104 ? 18.563 5.715 -18.903 1.00 89.19 104 ALA A C 1
ATOM 844 O O . ALA A 1 104 ? 19.455 6.307 -19.511 1.00 89.19 104 ALA A O 1
ATOM 845 N N . SER A 1 105 ? 18.822 4.686 -18.088 1.00 89.00 105 SER A N 1
ATOM 846 C CA . SER A 1 105 ? 20.180 4.195 -17.819 1.00 89.00 105 SER A CA 1
ATOM 847 C C . SER A 1 105 ? 20.743 3.258 -18.891 1.00 89.00 105 SER A C 1
ATOM 849 O O . SER A 1 105 ? 21.958 3.080 -18.946 1.00 89.00 105 SER A O 1
ATOM 851 N N . ASP A 1 106 ? 19.904 2.668 -19.748 1.00 88.12 106 ASP A N 1
ATOM 852 C CA . ASP A 1 106 ? 20.335 1.699 -20.762 1.00 88.12 106 ASP A CA 1
ATOM 853 C C . ASP A 1 106 ? 19.864 2.106 -22.169 1.00 88.12 106 ASP A C 1
ATOM 855 O O . ASP A 1 106 ? 18.672 2.149 -22.481 1.00 88.12 106 ASP A O 1
ATOM 859 N N . ALA A 1 107 ? 20.836 2.354 -23.055 1.00 86.38 107 ALA A N 1
ATOM 860 C CA . ALA A 1 107 ? 20.622 2.770 -24.441 1.00 86.38 107 ALA A CA 1
ATOM 861 C C . ALA A 1 107 ? 19.744 1.797 -25.252 1.00 86.38 107 ALA A C 1
ATOM 863 O O . ALA A 1 107 ? 19.133 2.202 -26.248 1.00 86.38 107 ALA A O 1
ATOM 864 N N . LYS A 1 108 ? 19.630 0.534 -24.816 1.00 86.19 108 LYS A N 1
ATOM 865 C CA . LYS A 1 108 ? 18.697 -0.454 -25.370 1.00 86.19 108 LYS A CA 1
ATOM 866 C C . LYS A 1 108 ? 17.245 0.031 -25.346 1.00 86.19 108 LYS A C 1
ATOM 868 O O . LYS A 1 108 ? 16.483 -0.325 -26.242 1.00 86.19 108 LYS A O 1
ATOM 873 N N . TYR A 1 109 ? 16.861 0.849 -24.366 1.00 85.75 109 TYR A N 1
ATOM 874 C CA . TYR A 1 109 ? 15.504 1.377 -24.203 1.00 85.75 109 TYR A CA 1
ATOM 875 C C . TYR A 1 109 ? 15.337 2.790 -24.783 1.00 85.75 109 TYR A C 1
ATOM 877 O O . TYR A 1 109 ? 14.447 3.528 -24.380 1.00 85.75 109 TYR A O 1
ATOM 885 N N . SER A 1 110 ? 16.154 3.189 -25.757 1.00 83.94 110 SER A N 1
ATOM 886 C CA . SER A 1 110 ? 16.047 4.504 -26.416 1.00 83.94 110 SER A CA 1
ATOM 887 C C . SER A 1 110 ? 14.823 4.663 -27.335 1.00 83.94 110 SER A C 1
ATOM 889 O O . SER A 1 110 ? 14.555 5.763 -27.816 1.00 83.94 110 SER A O 1
ATOM 891 N N . ASN A 1 111 ? 14.074 3.584 -27.584 1.00 88.88 111 ASN A N 1
ATOM 892 C CA . ASN A 1 111 ? 12.933 3.556 -28.496 1.00 88.88 111 ASN A CA 1
ATOM 893 C C . ASN A 1 111 ? 11.631 3.168 -27.755 1.00 88.88 111 ASN A C 1
ATOM 895 O O . ASN A 1 111 ? 11.608 2.113 -27.111 1.00 88.88 111 ASN A O 1
ATOM 899 N N . PRO A 1 112 ? 10.536 3.943 -27.900 1.00 87.44 112 PRO A N 1
ATOM 900 C CA . PRO A 1 112 ? 9.211 3.605 -27.367 1.00 87.44 112 PRO A CA 1
ATOM 901 C C . PRO A 1 112 ? 8.704 2.193 -27.709 1.00 87.44 112 PRO A C 1
ATOM 903 O O . PRO A 1 112 ? 8.077 1.543 -26.872 1.00 87.44 112 PRO A O 1
ATOM 906 N N . GLU A 1 113 ? 9.014 1.660 -28.895 1.00 90.50 113 GLU A N 1
ATOM 907 C CA . GLU A 1 113 ? 8.642 0.286 -29.268 1.00 90.50 113 GLU A CA 1
ATOM 908 C C . GLU A 1 113 ? 9.296 -0.760 -28.346 1.00 90.50 113 GLU A C 1
ATOM 910 O O . GLU A 1 113 ? 8.712 -1.802 -28.046 1.00 90.50 113 GLU A O 1
ATOM 915 N N . VAL A 1 114 ? 10.504 -0.477 -27.848 1.00 87.69 114 VAL A N 1
ATOM 916 C CA . VAL A 1 114 ? 11.214 -1.354 -26.907 1.00 87.69 114 VAL A CA 1
ATOM 917 C C . VAL A 1 114 ? 10.603 -1.261 -25.509 1.00 87.69 114 VAL A C 1
ATOM 919 O O . VAL A 1 114 ? 10.522 -2.283 -24.827 1.00 87.69 114 VAL A O 1
ATOM 922 N N . HIS A 1 115 ? 10.108 -0.087 -25.096 1.00 88.38 115 HIS A N 1
ATOM 923 C CA . HIS A 1 115 ? 9.337 0.059 -23.851 1.00 88.38 115 HIS A CA 1
ATOM 924 C C . HIS A 1 115 ? 8.073 -0.793 -23.895 1.00 88.38 115 HIS A C 1
ATOM 926 O O . HIS A 1 115 ? 7.815 -1.555 -22.965 1.00 88.38 115 HIS A O 1
ATOM 932 N N . LYS A 1 116 ? 7.326 -0.729 -25.004 1.00 89.00 116 LYS A N 1
ATOM 933 C CA . LYS A 1 116 ? 6.125 -1.546 -25.213 1.00 89.00 116 LYS A CA 1
ATOM 934 C C . LYS A 1 116 ? 6.437 -3.040 -25.107 1.00 89.00 116 LYS A C 1
ATOM 936 O O . LYS A 1 116 ? 5.815 -3.731 -24.305 1.00 89.00 116 LYS A O 1
ATOM 941 N N . ASN A 1 117 ? 7.441 -3.519 -25.844 1.00 87.19 117 ASN A N 1
ATOM 942 C CA . ASN A 1 117 ? 7.846 -4.928 -25.812 1.00 87.19 117 ASN A CA 1
ATOM 943 C C . ASN A 1 117 ? 8.313 -5.369 -24.415 1.00 87.19 117 ASN A C 1
ATOM 945 O O . ASN A 1 117 ? 8.040 -6.493 -23.989 1.00 87.19 117 ASN A O 1
ATOM 949 N N . TYR A 1 118 ? 9.010 -4.490 -23.687 1.00 85.38 118 TYR A N 1
ATOM 950 C CA . TYR A 1 118 ? 9.408 -4.742 -22.305 1.00 85.38 118 TYR A CA 1
ATOM 951 C C . TYR A 1 118 ? 8.184 -4.905 -21.401 1.00 85.38 118 TYR A C 1
ATOM 953 O O . TYR A 1 118 ? 8.107 -5.897 -20.685 1.00 85.38 118 TYR A O 1
ATOM 961 N N . VAL A 1 119 ? 7.217 -3.985 -21.465 1.00 84.06 119 VAL A N 1
ATOM 962 C CA . VAL A 1 119 ? 5.992 -4.029 -20.651 1.00 84.06 119 VAL A CA 1
ATOM 963 C C . VAL A 1 119 ? 5.133 -5.252 -20.989 1.00 84.06 119 VAL A C 1
ATOM 965 O O . VAL A 1 119 ? 4.642 -5.911 -20.078 1.00 84.06 119 VAL A O 1
ATOM 968 N N . GLU A 1 120 ? 4.986 -5.609 -22.267 1.00 82.69 120 GLU A N 1
ATOM 969 C CA . GLU A 1 120 ? 4.255 -6.814 -22.691 1.00 82.69 120 GLU A CA 1
ATOM 970 C C . GLU A 1 120 ? 4.917 -8.102 -22.181 1.00 82.69 120 GLU A C 1
ATOM 972 O O . GLU A 1 120 ? 4.242 -8.993 -21.664 1.00 82.69 120 GLU A O 1
ATOM 977 N N . SER A 1 121 ? 6.246 -8.193 -22.281 1.00 80.31 121 SER A N 1
ATOM 978 C CA . SER A 1 121 ? 7.020 -9.321 -21.748 1.00 80.31 121 SER A CA 1
ATOM 979 C C . SER A 1 121 ? 6.914 -9.398 -20.227 1.00 80.31 121 SER A C 1
ATOM 981 O O . SER A 1 121 ? 6.667 -10.464 -19.653 1.00 80.31 121 SER A O 1
ATOM 983 N N . ALA A 1 122 ? 7.050 -8.241 -19.584 1.00 76.94 122 ALA A N 1
ATOM 984 C CA . ALA A 1 122 ? 6.953 -8.082 -18.156 1.00 76.94 122 ALA A CA 1
ATOM 985 C C . ALA A 1 122 ? 5.591 -8.588 -17.658 1.00 76.94 122 ALA A C 1
ATOM 987 O O . ALA A 1 122 ? 5.524 -9.506 -16.847 1.00 76.94 122 ALA A O 1
ATOM 988 N N . LEU A 1 123 ? 4.498 -8.042 -18.183 1.00 72.50 123 LEU A N 1
ATOM 989 C CA . LEU A 1 123 ? 3.134 -8.370 -17.764 1.00 72.50 123 LEU A CA 1
ATOM 990 C C . LEU A 1 123 ? 2.624 -9.710 -18.323 1.00 72.50 123 LEU A C 1
ATOM 992 O O . LEU A 1 123 ? 1.445 -10.030 -18.167 1.00 72.50 123 LEU A O 1
ATOM 996 N N . SER A 1 124 ? 3.479 -10.497 -18.984 1.00 72.94 124 SER A N 1
ATOM 997 C CA . SER A 1 124 ? 3.082 -11.789 -19.538 1.00 72.94 124 SER A CA 1
ATOM 998 C C . SER A 1 124 ? 2.643 -12.765 -18.433 1.00 72.94 124 SER A C 1
ATOM 1000 O O . SER A 1 124 ? 3.116 -12.671 -17.298 1.00 72.94 124 SER A O 1
ATOM 1002 N N . PRO A 1 125 ? 1.807 -13.776 -18.743 1.00 60.69 125 PRO A N 1
ATOM 1003 C CA . PRO A 1 125 ? 1.330 -14.767 -17.766 1.00 60.69 125 PRO A CA 1
ATOM 1004 C C . PRO A 1 125 ? 2.433 -15.563 -17.049 1.00 60.69 125 PRO A C 1
ATOM 1006 O O . PRO A 1 125 ? 2.155 -16.277 -16.092 1.00 60.69 125 PRO A O 1
ATOM 1009 N N . ARG A 1 126 ? 3.686 -15.470 -17.514 1.00 61.94 126 ARG A N 1
ATOM 1010 C CA . ARG A 1 126 ? 4.860 -16.067 -16.863 1.00 61.94 126 ARG A CA 1
ATOM 1011 C C . ARG A 1 126 ? 5.407 -15.211 -15.706 1.00 61.94 126 ARG A C 1
ATOM 1013 O O . ARG A 1 126 ? 6.346 -15.654 -15.054 1.00 61.94 126 ARG A O 1
ATOM 1020 N N . LEU A 1 127 ? 4.831 -14.022 -15.479 1.00 56.78 127 LEU A N 1
ATOM 1021 C CA . LEU A 1 127 ? 4.978 -13.115 -14.330 1.00 56.78 127 LEU A CA 1
ATOM 1022 C C . LEU A 1 127 ? 6.361 -13.154 -13.645 1.00 56.78 127 LEU A C 1
ATOM 1024 O O . LEU A 1 127 ? 6.473 -13.595 -12.499 1.00 56.78 127 LEU A O 1
ATOM 1028 N N . PRO A 1 128 ? 7.428 -12.654 -14.297 1.00 55.22 128 PRO A N 1
ATOM 1029 C CA . PRO A 1 128 ? 8.779 -12.664 -13.730 1.00 55.22 128 PRO A CA 1
ATOM 1030 C C . PRO A 1 128 ? 8.945 -11.853 -12.425 1.00 55.22 128 PRO A C 1
ATOM 1032 O O . PRO A 1 128 ? 9.989 -11.957 -11.786 1.00 55.22 128 PRO A O 1
ATOM 1035 N N . PHE A 1 129 ? 7.947 -11.065 -12.004 1.00 55.62 129 PHE A N 1
ATOM 1036 C CA . PHE A 1 129 ? 8.000 -10.167 -10.836 1.00 55.62 129 PHE A CA 1
ATOM 1037 C C . PHE A 1 129 ? 6.828 -10.320 -9.853 1.00 55.62 129 PHE A C 1
ATOM 1039 O O . PHE A 1 129 ? 6.413 -9.349 -9.219 1.00 55.62 129 PHE A O 1
ATOM 1046 N N . MET A 1 130 ? 6.283 -11.526 -9.670 1.00 53.09 130 MET A N 1
ATOM 1047 C CA . MET A 1 130 ? 5.386 -11.751 -8.530 1.00 53.09 130 MET A CA 1
ATOM 1048 C C . MET A 1 130 ? 6.135 -11.602 -7.194 1.00 53.09 130 MET A C 1
ATOM 1050 O O . MET A 1 130 ? 7.086 -12.331 -6.905 1.00 53.09 130 MET A O 1
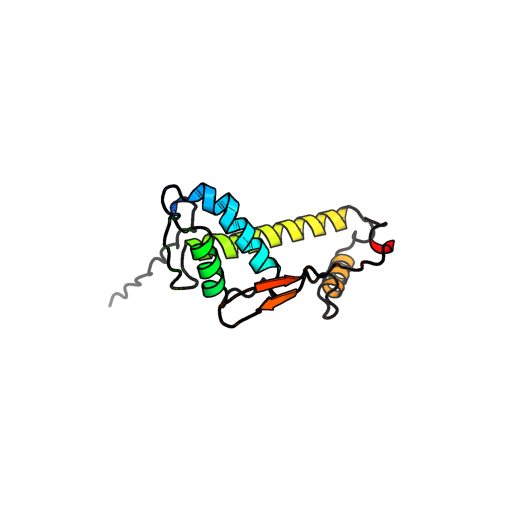ATOM 1054 N N . TYR A 1 131 ? 5.674 -10.673 -6.352 1.00 50.75 131 TYR A N 1
ATOM 1055 C CA . TYR A 1 131 ? 6.179 -10.456 -4.997 1.00 50.75 131 TYR A CA 1
ATOM 1056 C C . TYR A 1 131 ? 5.454 -11.367 -3.993 1.00 50.75 131 TYR A C 1
ATOM 1058 O O . TYR A 1 131 ? 4.579 -10.939 -3.251 1.00 50.75 131 TYR A O 1
ATOM 1066 N N . GLY A 1 132 ? 5.875 -12.631 -3.931 1.00 51.50 132 GLY A N 1
ATOM 1067 C CA . GLY A 1 132 ? 5.502 -13.548 -2.850 1.00 51.50 132 GLY A CA 1
ATOM 1068 C C . GLY A 1 132 ? 4.089 -14.136 -2.925 1.00 51.50 132 GLY A C 1
ATOM 1069 O O . GLY A 1 132 ? 3.296 -13.821 -3.804 1.00 51.50 132 GLY A O 1
ATOM 1070 N N . CYS A 1 133 ? 3.818 -15.057 -2.000 1.00 48.00 133 CYS A N 1
ATOM 1071 C CA . CYS A 1 133 ? 2.540 -15.746 -1.861 1.00 48.00 133 CYS A CA 1
ATOM 1072 C C . CYS A 1 133 ? 2.073 -15.598 -0.407 1.00 48.00 133 CYS A C 1
ATOM 1074 O O . CYS A 1 133 ? 2.843 -15.845 0.532 1.00 48.00 133 CYS A O 1
ATOM 1076 N N . VAL A 1 134 ? 0.834 -15.148 -0.219 1.00 51.25 134 VAL A N 1
ATOM 1077 C CA . VAL A 1 134 ? 0.166 -15.135 1.086 1.00 51.25 134 VAL A CA 1
ATOM 1078 C C . VAL A 1 134 ? -0.818 -16.280 1.121 1.00 51.25 134 VAL A C 1
ATOM 1080 O O . VAL A 1 134 ? -1.760 -16.322 0.335 1.00 51.25 134 VAL A O 1
ATOM 1083 N N . GLU A 1 135 ? -0.607 -17.178 2.072 1.00 54.75 135 GLU A N 1
ATOM 1084 C CA . GLU A 1 135 ? -1.546 -18.247 2.370 1.00 54.75 135 GLU A CA 1
ATOM 1085 C C . GLU A 1 135 ? -2.383 -17.826 3.581 1.00 54.75 135 GLU A C 1
ATOM 1087 O O . GLU A 1 135 ? -1.858 -17.410 4.623 1.00 54.75 135 GLU A O 1
ATOM 1092 N N . VAL A 1 136 ? -3.704 -17.908 3.430 1.00 50.69 136 VAL A N 1
ATOM 1093 C CA . VAL A 1 136 ? -4.636 -17.808 4.554 1.00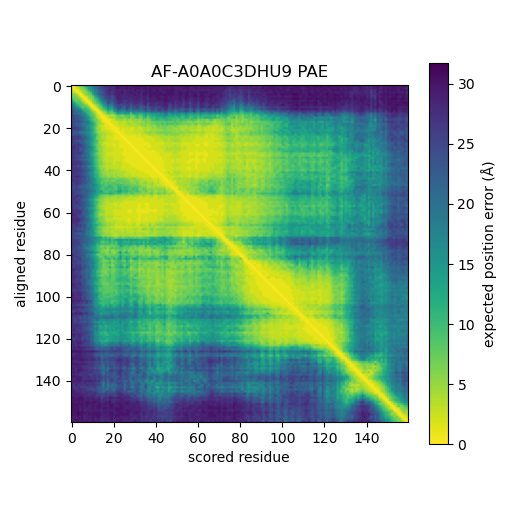 50.69 136 VAL A CA 1
ATOM 1094 C C . VAL A 1 136 ? -4.610 -19.159 5.261 1.00 50.69 136 VAL A C 1
ATOM 1096 O O . VAL A 1 136 ? -4.903 -20.179 4.644 1.00 50.69 136 VAL A O 1
ATOM 1099 N N . LEU A 1 137 ? -4.196 -19.176 6.528 1.00 62.94 137 LEU A N 1
ATOM 1100 C CA . LEU A 1 137 ? -3.989 -20.414 7.284 1.00 62.94 137 LEU A CA 1
ATOM 1101 C C . LEU A 1 137 ? -5.281 -20.954 7.909 1.00 62.94 137 LEU A C 1
ATOM 1103 O O . LEU A 1 137 ? -5.376 -22.157 8.137 1.00 62.94 137 LEU A O 1
ATOM 1107 N N . ASP A 1 138 ? -6.249 -20.086 8.212 1.00 59.91 138 ASP A N 1
ATOM 1108 C CA . ASP A 1 138 ? -7.514 -20.467 8.843 1.00 59.91 138 ASP A CA 1
ATOM 1109 C C . ASP A 1 138 ? -8.657 -19.463 8.582 1.00 59.91 138 ASP A C 1
ATOM 1111 O O . ASP A 1 138 ? -8.449 -18.312 8.185 1.00 59.91 138 ASP A O 1
ATOM 1115 N N . ASP A 1 139 ? -9.889 -19.901 8.865 1.00 59.00 139 ASP A N 1
ATOM 1116 C CA . ASP A 1 139 ? -11.124 -19.106 8.740 1.00 59.00 139 ASP A CA 1
ATOM 1117 C C . ASP A 1 139 ? -11.198 -17.924 9.729 1.00 59.00 139 ASP A C 1
ATOM 1119 O O . ASP A 1 139 ? -12.042 -17.023 9.596 1.00 59.00 139 ASP A O 1
ATOM 1123 N N . LEU A 1 140 ? -10.304 -17.915 10.725 1.00 55.62 140 LEU A N 1
ATOM 1124 C CA . LEU A 1 140 ? -10.162 -16.863 11.731 1.00 55.62 140 LEU A CA 1
ATOM 1125 C C . LEU A 1 140 ? -9.329 -15.681 11.211 1.00 55.62 140 LEU A C 1
ATOM 1127 O O . LEU A 1 140 ? -9.364 -14.606 11.812 1.00 55.62 140 LEU A O 1
ATOM 1131 N N . GLY A 1 141 ? -8.677 -15.827 10.053 1.00 54.72 141 GLY A N 1
ATOM 1132 C CA . GLY A 1 141 ? -7.926 -14.764 9.390 1.00 54.72 141 GLY A CA 1
ATOM 1133 C C . GLY A 1 141 ? -6.442 -14.735 9.749 1.00 54.72 141 GLY A C 1
ATOM 1134 O O . GLY A 1 141 ? -5.791 -13.708 9.537 1.00 54.72 141 GLY A O 1
ATOM 1135 N N . THR A 1 142 ? -5.890 -15.829 10.274 1.00 59.06 142 THR A N 1
ATOM 1136 C CA . THR A 1 142 ? -4.444 -15.969 10.452 1.00 59.06 142 THR A CA 1
ATOM 1137 C C . THR A 1 142 ? -3.775 -16.043 9.079 1.00 59.06 142 THR A C 1
ATOM 1139 O O . THR A 1 142 ? -4.135 -16.860 8.232 1.00 59.06 142 THR A O 1
ATOM 1142 N N . ILE A 1 143 ? -2.786 -15.183 8.844 1.00 56.78 143 ILE A N 1
ATOM 1143 C CA . ILE A 1 143 ? -2.088 -15.075 7.556 1.00 56.78 143 ILE A CA 1
ATOM 1144 C C . ILE A 1 143 ? -0.621 -15.488 7.696 1.00 56.78 143 ILE A C 1
ATOM 1146 O O . ILE A 1 143 ? 0.088 -14.999 8.580 1.00 56.78 143 ILE A O 1
ATOM 1150 N N . GLN A 1 144 ? -0.140 -16.357 6.800 1.00 52.78 144 GLN A N 1
ATOM 1151 C CA . GLN A 1 144 ? 1.288 -16.635 6.639 1.00 52.78 144 GLN A CA 1
ATOM 1152 C C . GLN A 1 144 ? 1.803 -15.934 5.386 1.00 52.78 144 GLN A C 1
ATOM 1154 O O . GLN A 1 144 ? 1.366 -16.199 4.270 1.00 52.78 144 GLN A O 1
ATOM 1159 N N . VAL A 1 145 ? 2.777 -15.044 5.573 1.00 51.41 145 VAL A N 1
ATOM 1160 C CA . VAL A 1 145 ? 3.464 -14.378 4.464 1.00 51.41 145 VAL A CA 1
ATOM 1161 C C . VAL A 1 145 ? 4.721 -15.177 4.139 1.00 51.41 145 VAL A C 1
ATOM 1163 O O . VAL A 1 145 ? 5.691 -15.129 4.900 1.00 51.41 145 VAL A O 1
ATOM 1166 N N . ARG A 1 146 ? 4.725 -15.900 3.013 1.00 46.00 146 ARG A N 1
ATOM 1167 C CA . ARG A 1 146 ? 5.943 -16.525 2.483 1.00 46.00 146 ARG A CA 1
ATOM 1168 C C . ARG A 1 146 ? 6.552 -15.618 1.422 1.00 46.00 146 ARG A C 1
ATOM 1170 O O . ARG A 1 146 ? 6.003 -15.417 0.341 1.00 46.00 146 ARG A O 1
ATOM 1177 N N . ALA A 1 147 ? 7.728 -15.077 1.728 1.00 44.66 147 ALA A N 1
ATOM 1178 C CA . ALA A 1 147 ? 8.546 -14.422 0.720 1.00 44.66 147 ALA A CA 1
ATOM 1179 C C . ALA A 1 147 ? 9.075 -15.496 -0.240 1.00 44.66 147 ALA A C 1
ATOM 1181 O O . ALA A 1 147 ? 9.951 -16.282 0.125 1.00 44.66 147 ALA A O 1
ATOM 1182 N N . VAL A 1 148 ? 8.543 -15.544 -1.461 1.00 45.34 148 VAL A N 1
ATOM 1183 C CA . VAL A 1 148 ? 9.162 -16.330 -2.529 1.00 45.34 148 VAL A CA 1
ATOM 1184 C C . VAL A 1 148 ? 10.428 -15.586 -2.924 1.00 45.34 148 VAL A C 1
ATOM 1186 O O . VAL A 1 148 ? 10.383 -14.493 -3.486 1.00 45.34 148 VAL A O 1
ATOM 1189 N N . ARG A 1 149 ? 11.581 -16.147 -2.553 1.00 35.31 149 ARG A N 1
ATOM 1190 C CA . ARG A 1 149 ? 12.870 -15.655 -3.031 1.00 35.31 149 ARG A CA 1
ATOM 1191 C C . ARG A 1 149 ? 12.867 -15.882 -4.535 1.00 35.31 149 ARG A C 1
ATOM 1193 O O . ARG A 1 149 ? 12.790 -17.031 -4.967 1.00 35.31 149 ARG A O 1
ATOM 1200 N N . ILE A 1 150 ? 12.961 -14.813 -5.321 1.00 41.91 150 ILE A N 1
ATOM 1201 C CA . ILE A 1 150 ? 13.338 -14.945 -6.724 1.00 41.91 150 ILE A CA 1
ATOM 1202 C C . ILE A 1 150 ? 14.695 -15.656 -6.684 1.00 41.91 150 ILE A C 1
ATOM 1204 O O . ILE A 1 150 ? 15.693 -15.069 -6.262 1.00 41.91 150 ILE A O 1
ATOM 1208 N N . GLN A 1 151 ? 14.748 -16.937 -7.059 1.00 37.25 151 GLN A N 1
ATOM 1209 C CA . GLN A 1 151 ? 15.989 -17.529 -7.548 1.00 37.25 151 GLN A CA 1
ATOM 1210 C C . GLN A 1 151 ? 16.249 -16.871 -8.902 1.00 37.25 151 GLN A C 1
ATOM 1212 O O . GLN A 1 151 ? 16.039 -17.446 -9.965 1.00 37.25 151 GLN A O 1
ATOM 1217 N N . GLY A 1 152 ? 16.623 -15.595 -8.846 1.00 35.22 152 GLY A N 1
ATOM 1218 C CA . GLY A 1 152 ? 17.141 -14.882 -9.986 1.00 35.22 152 GLY A CA 1
ATOM 1219 C C . GLY A 1 152 ? 18.448 -15.566 -10.308 1.00 35.22 152 GLY A C 1
ATOM 1220 O O . GLY A 1 152 ? 19.327 -15.656 -9.450 1.00 35.22 152 GLY A O 1
ATOM 1221 N N . ASN A 1 153 ? 18.555 -16.092 -11.523 1.00 32.41 153 ASN A N 1
ATOM 1222 C CA . ASN A 1 153 ? 19.845 -16.439 -12.081 1.00 32.41 153 ASN A CA 1
ATOM 1223 C C . ASN A 1 153 ? 20.773 -15.221 -11.860 1.00 32.41 153 ASN A C 1
ATOM 1225 O O . ASN A 1 153 ? 20.425 -14.131 -12.329 1.00 32.41 153 ASN A O 1
ATOM 1229 N N . PRO A 1 154 ? 21.898 -15.358 -11.127 1.00 36.38 154 PRO A N 1
ATOM 1230 C CA . PRO A 1 154 ? 22.749 -14.228 -10.747 1.00 36.38 154 PRO A CA 1
ATOM 1231 C C . PRO A 1 154 ? 23.266 -13.409 -11.940 1.00 36.38 154 PRO A C 1
ATOM 1233 O O . PRO A 1 154 ? 23.737 -12.291 -11.769 1.00 36.38 154 PRO A O 1
ATOM 1236 N N . LEU A 1 155 ? 23.140 -13.938 -13.158 1.00 37.66 155 LEU A N 1
ATOM 1237 C CA . LEU A 1 155 ? 23.541 -13.282 -14.397 1.00 37.66 155 LEU A CA 1
ATOM 1238 C C . LEU A 1 155 ? 22.613 -12.138 -14.851 1.00 37.66 155 LEU A C 1
ATOM 1240 O O . LEU A 1 155 ? 23.027 -11.343 -15.685 1.00 37.66 155 LEU A O 1
ATOM 1244 N N . MET A 1 156 ? 21.397 -12.001 -14.306 1.00 35.56 156 MET A N 1
ATOM 1245 C CA . MET A 1 156 ? 20.495 -10.875 -14.636 1.00 35.56 156 MET A CA 1
ATOM 1246 C C . MET A 1 156 ? 20.702 -9.632 -13.753 1.00 35.56 156 MET A C 1
ATOM 1248 O O . MET A 1 156 ? 20.152 -8.580 -14.055 1.00 35.56 156 MET A O 1
ATOM 1252 N N . LEU A 1 157 ? 21.500 -9.729 -12.683 1.00 37.28 157 LEU A N 1
ATOM 1253 C CA . LEU A 1 157 ? 21.820 -8.612 -11.777 1.00 37.28 157 LEU A CA 1
ATOM 1254 C C . LEU A 1 157 ? 23.146 -7.909 -12.117 1.00 37.28 157 LEU A C 1
ATOM 1256 O O . LEU A 1 157 ? 23.514 -6.954 -11.445 1.00 37.28 157 LEU A O 1
ATOM 1260 N N . LEU A 1 158 ? 23.862 -8.377 -13.145 1.00 30.17 158 LEU A N 1
ATOM 1261 C CA . LEU A 1 158 ? 25.152 -7.823 -13.582 1.00 30.17 158 LEU A CA 1
ATOM 1262 C C . LEU A 1 158 ? 25.043 -6.814 -14.739 1.00 30.17 158 LEU A C 1
ATOM 1264 O O . LEU A 1 158 ? 26.061 -6.299 -15.191 1.00 30.17 158 LEU A O 1
ATOM 1268 N N . HIS A 1 159 ? 23.829 -6.511 -15.203 1.00 33.19 159 HIS A N 1
ATOM 1269 C CA . HIS A 1 159 ? 23.576 -5.505 -16.241 1.00 33.19 159 HIS A CA 1
ATOM 1270 C C . HIS A 1 159 ? 22.459 -4.531 -15.834 1.00 33.19 159 HIS A C 1
ATOM 1272 O O . HIS A 1 159 ? 21.554 -4.253 -16.620 1.00 33.19 159 HIS A O 1
ATOM 1278 N N . LEU A 1 160 ? 22.528 -4.050 -14.592 1.00 37.34 160 LEU A N 1
ATOM 1279 C CA . LEU A 1 160 ? 21.860 -2.837 -14.121 1.00 37.34 160 LEU A CA 1
ATOM 1280 C C . LEU A 1 160 ? 22.924 -1.882 -13.583 1.00 37.34 160 LEU A C 1
ATOM 1282 O O . LEU A 1 160 ? 23.789 -2.372 -12.820 1.00 37.34 160 LEU A O 1
#

Mean predicted aligned error: 14.11 Å

Sequence (160 aa):
MVITNVVASTKSRQAPSNNDLPAGSLRTFTMRFVPILRKYVGALENPWVTESLVRPVQIIWDGVMQGWPHKFTEDNDKVYRLKIYDWRTQFGKAALDAVEAHWASDAKYSNPEVHKNYVESALSPRLPFMYGCVEVLDDLGTIQVRAVRIQGNPLMLLHL

pLDDT: mean 71.03, std 18.89, range [30.17, 92.94]

Organism: NCBI:txid1036808

Radius of gyration: 21.21 Å; Cα contacts (8 Å, |Δi|>4): 105; chains: 1; bounding box: 70×48×51 Å